Protein AF-A0A353R1K1-F1 (afdb_monomer_lite)

Sequence (73 aa):
LHARVQRQLPEYALTELDIAGQRLTLPQIDAPSGTPVRVRVRARDVAIALARVDGVSIRNQFQARVRHIDTDP

Secondary structure (DSSP, 8-state):
-EEEEEEEEGGGTEEEEEETTEEEEEE--S--TT-EEE----GGG----SSPPPSS-----------------

pLDDT: mean 95.05, std 5.17, range [57.88, 98.5]

Foldseek 3Di:
DKWWFADADVVVQWTWIDDPNFIDIDHHDPDDGGDIDDDDDDPVNDDDDPDDDPPDPPPDDDDDDDPDDDDDD

Structure (mmCIF, N/CA/C/O backbone):
data_AF-A0A353R1K1-F1
#
_entry.id   AF-A0A353R1K1-F1
#
loop_
_atom_site.group_PDB
_atom_site.id
_atom_site.type_symbol
_atom_site.label_atom_id
_atom_site.label_alt_id
_atom_site.label_comp_id
_atom_site.label_asym_id
_atom_site.label_entity_id
_atom_site.label_seq_id
_atom_site.pdbx_PDB_ins_code
_atom_site.Cartn_x
_atom_site.Cartn_y
_atom_site.Cartn_z
_atom_site.occupancy
_atom_site.B_iso_or_equiv
_atom_site.auth_seq_id
_atom_site.auth_comp_id
_atom_site.auth_asym_id
_atom_site.auth_atom_id
_atom_site.pdbx_PDB_model_num
ATOM 1 N N . LEU A 1 1 ? -9.184 -2.685 -0.144 1.00 90.56 1 LEU A N 1
ATOM 2 C CA . LEU A 1 1 ? -8.461 -3.843 0.417 1.00 90.56 1 LEU A CA 1
ATOM 3 C C . LEU A 1 1 ? -8.932 -4.080 1.846 1.00 90.56 1 LEU A C 1
ATOM 5 O O . LEU A 1 1 ? -9.048 -3.108 2.583 1.00 90.56 1 LEU A O 1
ATOM 9 N N . HIS A 1 2 ? -9.259 -5.318 2.219 1.00 95.69 2 HIS A N 1
ATOM 10 C CA . HIS A 1 2 ? -9.571 -5.664 3.610 1.00 95.69 2 HIS A CA 1
ATOM 11 C C . HIS A 1 2 ? -8.286 -6.050 4.331 1.00 95.69 2 HIS A C 1
ATOM 13 O O . HIS A 1 2 ? -7.498 -6.824 3.792 1.00 95.69 2 HIS A O 1
ATOM 19 N N . ALA A 1 3 ? -8.084 -5.491 5.515 1.00 97.44 3 ALA A N 1
ATOM 20 C CA . ALA A 1 3 ? -6.921 -5.749 6.344 1.00 97.44 3 ALA A CA 1
ATOM 21 C C . ALA A 1 3 ? -7.329 -5.776 7.821 1.00 97.44 3 ALA A C 1
ATOM 23 O O . ALA A 1 3 ? -8.449 -5.392 8.176 1.00 97.44 3 ALA A O 1
ATOM 24 N N . ARG A 1 4 ? -6.421 -6.222 8.682 1.00 98.31 4 ARG A N 1
ATOM 25 C CA . ARG A 1 4 ? -6.614 -6.254 10.131 1.00 98.31 4 ARG A CA 1
ATOM 26 C C . ARG A 1 4 ? -5.441 -5.584 10.824 1.00 98.31 4 ARG A C 1
ATOM 28 O O . ARG A 1 4 ? -4.299 -5.845 10.460 1.00 98.31 4 ARG A O 1
ATOM 35 N N . VAL A 1 5 ? -5.711 -4.748 11.821 1.00 98.50 5 VAL A N 1
ATOM 36 C CA . VAL A 1 5 ? -4.652 -4.160 12.649 1.00 98.50 5 VAL A CA 1
ATOM 37 C C . VAL A 1 5 ? -3.908 -5.271 13.378 1.00 98.50 5 VAL A C 1
ATOM 39 O O . VAL A 1 5 ? -4.528 -6.091 14.050 1.00 98.50 5 VAL A O 1
ATOM 42 N N . GLN A 1 6 ? -2.586 -5.293 13.242 1.00 98.12 6 GLN A N 1
ATOM 43 C CA . GLN A 1 6 ? -1.718 -6.237 13.940 1.00 98.12 6 GLN A CA 1
ATOM 44 C C . GLN A 1 6 ? -1.112 -5.588 15.177 1.00 98.12 6 GLN A C 1
ATOM 46 O O . GLN A 1 6 ? -1.314 -6.068 16.292 1.00 98.12 6 GLN A O 1
ATOM 51 N N . ARG A 1 7 ? -0.413 -4.463 15.000 1.00 97.75 7 ARG A N 1
ATOM 52 C CA . ARG A 1 7 ? 0.175 -3.707 16.111 1.00 97.75 7 ARG A CA 1
ATOM 53 C C . ARG A 1 7 ? 0.392 -2.241 15.764 1.00 97.75 7 ARG A C 1
ATOM 55 O O . ARG A 1 7 ? 0.427 -1.867 14.594 1.00 97.75 7 ARG A O 1
ATOM 62 N N . GLN A 1 8 ? 0.582 -1.441 16.803 1.00 97.81 8 GLN A N 1
ATOM 63 C CA . GLN A 1 8 ? 1.052 -0.064 16.695 1.00 97.81 8 GLN A CA 1
ATOM 64 C C . GLN A 1 8 ? 2.583 -0.034 16.796 1.00 97.81 8 GLN A C 1
ATOM 66 O O . GLN A 1 8 ? 3.170 -0.863 17.490 1.00 97.81 8 GLN A O 1
ATOM 71 N N . LEU A 1 9 ? 3.209 0.901 16.083 1.00 96.75 9 LEU A N 1
ATOM 72 C CA . LEU A 1 9 ? 4.650 1.168 16.069 1.00 96.75 9 LEU A CA 1
ATOM 73 C C . LEU A 1 9 ? 4.866 2.639 16.475 1.00 96.75 9 LEU A C 1
ATOM 75 O O . LEU A 1 9 ? 5.067 3.495 15.602 1.00 96.75 9 LEU A O 1
ATOM 79 N N . PRO A 1 10 ? 4.719 2.967 17.772 1.00 95.38 10 PRO A N 1
ATOM 80 C CA . PRO A 1 10 ? 4.722 4.349 18.254 1.00 95.38 10 PRO A CA 1
ATOM 81 C C . PRO A 1 10 ? 6.039 5.078 17.974 1.00 95.38 10 PRO A C 1
ATOM 83 O O . PRO A 1 10 ? 6.030 6.272 17.695 1.00 95.38 10 PRO A O 1
ATOM 86 N N . GLU A 1 11 ? 7.161 4.361 17.963 1.00 97.56 11 GLU A N 1
ATOM 87 C CA . GLU A 1 11 ? 8.491 4.893 17.666 1.00 97.56 11 GLU A CA 1
ATOM 88 C 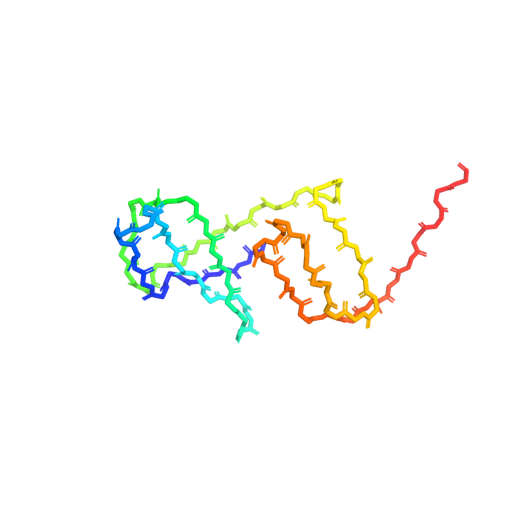C . GLU A 1 11 ? 8.617 5.457 16.239 1.00 97.56 11 GLU A C 1
ATOM 90 O O . GLU A 1 11 ? 9.465 6.310 15.982 1.00 97.56 11 GLU A O 1
ATOM 95 N N . TYR A 1 12 ? 7.746 5.022 15.323 1.00 95.75 12 TYR A N 1
ATOM 96 C CA . TYR A 1 12 ? 7.702 5.480 13.932 1.00 95.75 12 TYR A CA 1
ATOM 97 C C . TYR A 1 12 ? 6.405 6.220 13.580 1.00 95.75 12 TYR A C 1
ATOM 99 O O . TYR A 1 12 ? 6.229 6.610 12.425 1.00 95.75 12 TYR A O 1
ATOM 107 N N . ALA A 1 13 ? 5.489 6.388 14.542 1.00 97.12 13 ALA A N 1
ATOM 108 C CA . ALA A 1 13 ? 4.121 6.848 14.308 1.00 97.12 13 ALA A CA 1
ATOM 109 C C . ALA A 1 13 ? 3.423 6.066 13.174 1.00 97.12 13 ALA A C 1
ATOM 111 O O . ALA A 1 13 ? 2.819 6.652 12.268 1.00 97.12 13 ALA A O 1
ATOM 112 N N . LEU A 1 14 ? 3.511 4.729 13.210 1.00 97.75 14 LEU A N 1
ATOM 113 C CA . LEU A 1 14 ? 2.893 3.840 12.219 1.00 97.75 14 LEU A CA 1
ATOM 114 C C . LEU A 1 14 ? 1.931 2.833 12.857 1.00 97.75 14 LEU A C 1
ATOM 116 O O . LEU A 1 14 ? 2.099 2.411 13.998 1.00 97.75 14 LEU A O 1
ATOM 120 N N . THR A 1 15 ? 0.973 2.364 12.061 1.00 98.31 15 THR A N 1
ATOM 121 C CA . THR A 1 15 ? 0.181 1.163 12.346 1.00 98.31 15 THR A CA 1
ATOM 122 C C . THR A 1 15 ? 0.558 0.068 11.356 1.00 98.31 15 THR A C 1
ATOM 124 O O . THR A 1 15 ? 0.590 0.294 10.142 1.00 98.31 15 THR A O 1
ATOM 127 N N . GLU A 1 16 ? 0.826 -1.132 11.867 1.00 98.06 16 GLU A N 1
ATOM 128 C CA . GLU A 1 16 ? 1.020 -2.334 11.063 1.00 98.06 16 GLU A CA 1
ATOM 129 C C . GLU A 1 16 ? -0.301 -3.089 10.904 1.00 98.06 16 GLU A C 1
ATOM 131 O O . GLU A 1 16 ? -1.011 -3.363 11.875 1.00 98.06 16 GLU A O 1
ATOM 136 N N . LEU A 1 17 ? -0.602 -3.461 9.665 1.00 98.25 17 LEU A N 1
ATOM 137 C CA . LEU A 1 17 ? -1.765 -4.230 9.264 1.00 98.25 17 LEU A CA 1
ATOM 138 C C . LEU A 1 17 ? -1.333 -5.550 8.618 1.00 98.25 17 LEU A C 1
ATOM 140 O O . LEU A 1 17 ? -0.341 -5.601 7.889 1.00 98.25 17 LEU A O 1
ATOM 144 N N . ASP A 1 18 ? -2.136 -6.588 8.820 1.00 97.69 18 ASP A N 1
ATOM 145 C CA . ASP A 1 18 ? -2.115 -7.796 8.000 1.00 97.69 18 ASP A CA 1
ATOM 146 C C . ASP A 1 18 ? -3.127 -7.670 6.863 1.00 97.69 18 ASP A C 1
ATOM 148 O O . ASP A 1 18 ? -4.295 -7.329 7.075 1.00 97.69 18 ASP A O 1
ATOM 152 N N . ILE A 1 19 ? -2.663 -7.954 5.653 1.00 95.56 19 ILE A N 1
ATOM 153 C CA . ILE A 1 19 ? -3.458 -8.010 4.438 1.00 95.56 19 ILE A CA 1
ATOM 154 C C . ILE A 1 19 ? -3.122 -9.299 3.693 1.00 95.56 19 ILE A C 1
ATOM 156 O O . ILE A 1 19 ? -2.064 -9.422 3.081 1.00 95.56 19 ILE A O 1
ATOM 160 N N . ALA A 1 20 ? -4.040 -10.265 3.732 1.00 93.56 20 ALA A N 1
ATOM 161 C CA . ALA A 1 20 ? -3.868 -11.565 3.080 1.00 93.56 20 ALA A CA 1
ATOM 162 C C . ALA A 1 20 ? -2.529 -12.255 3.436 1.00 93.56 20 ALA A C 1
ATOM 164 O O . ALA A 1 20 ? -1.862 -12.802 2.558 1.00 93.56 20 ALA A O 1
ATOM 165 N N . GLY A 1 21 ? -2.115 -12.194 4.709 1.00 95.44 21 GLY A N 1
ATOM 166 C CA . GLY A 1 21 ? -0.853 -12.770 5.188 1.00 95.44 21 GLY A CA 1
ATOM 167 C C . GLY A 1 21 ? 0.390 -11.919 4.907 1.00 95.44 21 GLY A C 1
ATOM 168 O O . GLY A 1 21 ? 1.503 -12.350 5.202 1.00 95.44 21 GLY A O 1
ATOM 169 N N . GLN A 1 22 ? 0.234 -10.732 4.314 1.00 96.31 22 GLN A N 1
ATOM 170 C CA . GLN A 1 22 ? 1.323 -9.800 4.038 1.00 96.31 22 GLN A CA 1
ATOM 171 C C . GLN A 1 22 ? 1.241 -8.566 4.933 1.00 96.31 22 GLN A C 1
ATOM 173 O O . GLN A 1 22 ? 0.167 -8.114 5.323 1.00 96.31 22 GLN A O 1
ATOM 178 N N . ARG A 1 23 ? 2.404 -7.979 5.217 1.00 96.25 23 ARG A N 1
ATOM 179 C CA . ARG A 1 23 ? 2.527 -6.800 6.072 1.00 96.25 23 ARG A CA 1
ATOM 180 C C . ARG A 1 23 ? 2.316 -5.512 5.282 1.00 96.25 23 ARG A C 1
ATOM 182 O O . ARG A 1 23 ? 3.031 -5.248 4.319 1.00 96.25 23 ARG A O 1
ATOM 189 N N . LEU A 1 24 ? 1.401 -4.676 5.755 1.00 96.56 24 LEU A N 1
ATOM 190 C CA . LEU A 1 24 ? 1.179 -3.308 5.290 1.00 96.56 24 LEU A CA 1
ATOM 191 C C . LEU A 1 24 ? 1.418 -2.342 6.454 1.00 96.56 24 LEU A C 1
ATOM 193 O O . LEU A 1 24 ? 0.963 -2.586 7.563 1.00 96.56 24 LEU A O 1
ATOM 197 N N . THR A 1 25 ? 2.078 -1.218 6.205 1.00 97.19 25 THR A N 1
ATOM 198 C CA . THR A 1 25 ? 2.242 -0.145 7.196 1.00 97.19 25 THR A CA 1
ATOM 199 C C . THR A 1 25 ? 1.657 1.162 6.680 1.00 97.19 25 THR A C 1
ATOM 201 O O . THR A 1 25 ? 1.808 1.505 5.503 1.00 97.19 25 THR A O 1
ATOM 204 N N . LEU A 1 26 ? 0.994 1.903 7.563 1.00 96.25 26 LEU A N 1
ATOM 205 C CA . LEU A 1 26 ? 0.408 3.213 7.280 1.00 96.25 26 LEU A CA 1
ATOM 206 C C . LEU A 1 26 ? 0.663 4.186 8.445 1.00 96.25 26 LEU A C 1
ATOM 208 O O . LEU A 1 26 ? 1.048 3.720 9.519 1.00 96.25 26 LEU A O 1
ATOM 212 N N . PRO A 1 27 ? 0.510 5.511 8.248 1.00 96.81 27 PRO A N 1
ATOM 213 C CA . PRO A 1 27 ? 0.580 6.476 9.348 1.00 96.81 27 PRO A CA 1
ATOM 214 C C . PRO A 1 27 ? -0.370 6.088 10.475 1.00 96.81 27 PRO A C 1
ATOM 216 O O . PRO A 1 27 ? -1.468 5.625 10.188 1.00 96.81 27 PRO A O 1
ATOM 219 N N . GLN A 1 28 ? 0.045 6.265 11.725 1.00 97.38 28 GLN A N 1
ATOM 220 C CA . GLN A 1 28 ? -0.700 5.782 12.883 1.00 97.38 28 GLN A CA 1
ATOM 221 C C . GLN A 1 28 ? -2.186 6.161 12.831 1.00 97.38 28 GLN A C 1
ATOM 223 O O . GLN A 1 28 ? -2.543 7.320 12.614 1.00 97.38 28 GLN A O 1
ATOM 228 N N . ILE A 1 29 ? -3.040 5.165 13.060 1.00 97.12 29 ILE A N 1
ATOM 229 C CA . ILE A 1 29 ? -4.482 5.330 13.239 1.00 97.12 29 ILE A CA 1
ATOM 230 C C . ILE A 1 29 ? -4.882 4.903 14.646 1.00 97.12 29 ILE A C 1
ATOM 232 O O . ILE A 1 29 ? -4.288 3.990 15.226 1.00 97.12 29 ILE A O 1
ATOM 236 N N . ASP A 1 30 ? -5.928 5.536 15.164 1.00 96.25 30 ASP A N 1
ATOM 237 C CA . ASP A 1 30 ? -6.538 5.150 16.430 1.00 96.25 30 ASP A CA 1
ATOM 238 C C . ASP A 1 30 ? -7.447 3.931 16.226 1.00 96.25 30 ASP A C 1
ATOM 240 O O . ASP A 1 30 ? -8.643 4.035 15.954 1.00 96.25 30 ASP A O 1
ATOM 244 N N . ALA A 1 31 ? -6.827 2.752 16.234 1.00 96.31 31 ALA A N 1
ATOM 245 C CA . ALA A 1 31 ? -7.511 1.474 16.129 1.00 96.31 31 ALA A CA 1
ATOM 246 C C . ALA A 1 31 ? -6.749 0.400 16.926 1.00 96.31 31 ALA A C 1
ATOM 248 O O . ALA A 1 31 ? -5.535 0.246 16.744 1.00 96.31 31 ALA A O 1
ATOM 249 N N . PRO A 1 32 ? -7.424 -0.378 17.790 1.00 96.38 32 PRO A N 1
ATOM 250 C CA . PRO A 1 32 ? -6.772 -1.450 18.533 1.00 96.38 32 PRO A CA 1
ATOM 251 C C . PRO A 1 32 ? -6.390 -2.625 17.621 1.00 96.38 32 PRO A C 1
ATOM 253 O O . PRO A 1 32 ? -6.929 -2.789 16.522 1.00 96.38 32 PRO A O 1
ATOM 256 N N . SER A 1 33 ? -5.475 -3.478 18.092 1.00 97.12 33 SER A N 1
ATOM 257 C CA . SER A 1 33 ? -5.140 -4.739 17.415 1.00 97.12 33 SER A CA 1
ATOM 258 C C . SER A 1 33 ? -6.387 -5.605 17.207 1.00 97.12 33 SER A C 1
ATOM 260 O O . SER A 1 33 ? -7.323 -5.581 18.003 1.00 97.12 33 SER A O 1
ATOM 262 N N . GLY A 1 34 ? -6.432 -6.340 16.099 1.00 97.69 34 GLY A N 1
ATOM 263 C CA . GLY A 1 34 ? -7.582 -7.146 15.697 1.00 97.69 34 GLY A CA 1
ATOM 264 C C . GLY A 1 34 ? -8.667 -6.377 14.938 1.00 97.69 34 GLY A C 1
ATOM 265 O O . GLY A 1 34 ? -9.496 -7.009 14.277 1.00 97.69 34 GLY A O 1
ATOM 266 N N . THR A 1 35 ? -8.642 -5.040 14.952 1.00 98.25 35 THR A N 1
ATOM 26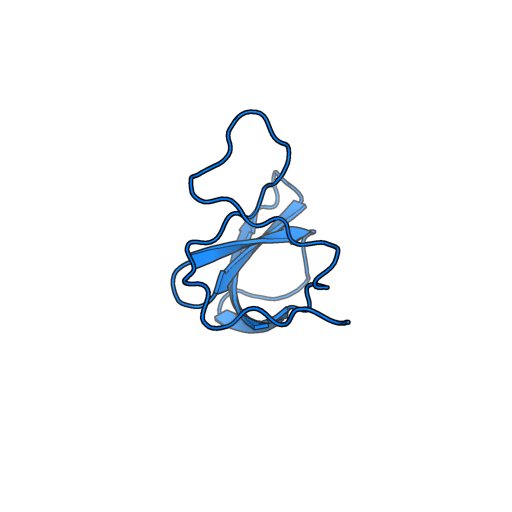7 C CA . THR A 1 35 ? -9.659 -4.216 14.282 1.00 98.25 35 THR A CA 1
ATOM 268 C C . THR A 1 35 ? -9.640 -4.440 12.768 1.00 98.25 35 THR A C 1
ATOM 270 O O . THR A 1 35 ? -8.580 -4.297 12.144 1.00 98.25 35 THR A O 1
ATOM 273 N N . PRO A 1 36 ? -10.782 -4.780 12.139 1.00 97.81 36 PRO A N 1
ATOM 274 C CA . PRO A 1 36 ? -10.879 -4.850 10.691 1.00 97.81 36 PRO A CA 1
ATOM 275 C C . PRO A 1 36 ? -10.888 -3.440 10.098 1.00 97.81 36 PRO A C 1
ATOM 277 O O . PRO A 1 36 ? -11.639 -2.570 10.531 1.00 97.81 36 PRO A O 1
ATOM 280 N N . VAL A 1 37 ? -10.082 -3.223 9.064 1.00 97.12 37 VAL A N 1
ATOM 281 C CA . VAL A 1 37 ? -9.978 -1.931 8.382 1.00 97.12 37 VAL A CA 1
ATOM 282 C C . VAL A 1 37 ? -10.078 -2.103 6.870 1.00 97.12 37 VAL A C 1
ATOM 284 O O . VAL A 1 37 ? -9.695 -3.129 6.297 1.00 97.12 37 VAL A O 1
ATOM 287 N N . ARG A 1 38 ? -10.600 -1.074 6.196 1.00 96.69 38 ARG A N 1
ATOM 288 C CA . ARG A 1 38 ? -10.646 -1.002 4.733 1.00 96.69 38 ARG A CA 1
ATOM 289 C C . ARG A 1 38 ? -9.594 -0.010 4.250 1.00 96.69 38 ARG A C 1
ATOM 291 O O . ARG A 1 38 ? -9.750 1.195 4.401 1.00 96.69 38 ARG A O 1
ATOM 298 N N . VAL A 1 39 ? -8.553 -0.519 3.603 1.00 94.81 39 VAL A N 1
ATOM 299 C CA . VAL A 1 39 ? -7.498 0.301 2.999 1.00 94.81 39 VAL A CA 1
ATOM 300 C C . VAL A 1 39 ? -7.847 0.601 1.546 1.00 94.81 39 VAL A C 1
ATOM 302 O O . VAL A 1 39 ? -8.250 -0.294 0.793 1.00 94.81 39 VAL A O 1
ATOM 305 N N . ARG A 1 40 ? -7.672 1.856 1.133 1.00 95.44 40 ARG A N 1
ATOM 306 C CA . ARG A 1 40 ? -7.848 2.299 -0.251 1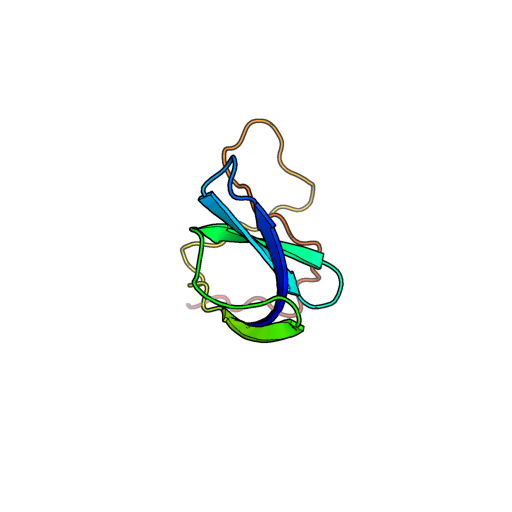.00 95.44 40 ARG A CA 1
ATOM 307 C C . ARG A 1 40 ? -6.517 2.798 -0.797 1.00 95.44 40 ARG A C 1
ATOM 309 O O . ARG A 1 40 ? -5.954 3.743 -0.261 1.00 95.44 40 ARG A O 1
ATOM 316 N N . VAL A 1 41 ? -6.062 2.177 -1.878 1.00 92.50 41 VAL A N 1
ATOM 317 C CA . VAL A 1 41 ? -4.865 2.568 -2.629 1.00 92.50 41 VAL A CA 1
ATOM 318 C C . VAL A 1 41 ? -5.321 2.882 -4.047 1.00 92.50 41 VAL A C 1
ATOM 320 O O . VAL A 1 41 ? -6.134 2.139 -4.602 1.00 92.50 41 VAL A O 1
ATOM 323 N N . ARG A 1 42 ? -4.885 4.009 -4.610 1.00 94.44 42 ARG A N 1
ATOM 324 C CA . ARG A 1 42 ? -5.236 4.377 -5.987 1.00 94.44 42 ARG A CA 1
ATOM 325 C C . ARG A 1 42 ? -4.257 3.705 -6.942 1.00 94.44 42 ARG A C 1
ATOM 327 O O . ARG A 1 42 ? -3.074 3.648 -6.637 1.00 94.44 42 ARG A O 1
ATOM 334 N N . ALA A 1 43 ? -4.733 3.267 -8.107 1.00 93.00 43 ALA A N 1
ATOM 335 C CA . ALA A 1 43 ? -3.893 2.588 -9.100 1.00 93.00 43 ALA A CA 1
ATOM 336 C C . ALA A 1 43 ? -2.653 3.412 -9.498 1.00 93.00 43 ALA A C 1
ATOM 338 O O . ALA A 1 43 ? -1.560 2.872 -9.578 1.00 93.00 43 ALA A O 1
ATOM 339 N N . ARG A 1 44 ? -2.802 4.736 -9.639 1.00 94.81 44 ARG A N 1
ATOM 340 C CA . ARG A 1 44 ? -1.697 5.658 -9.962 1.00 94.81 44 ARG A CA 1
ATOM 341 C C . ARG A 1 44 ? -0.600 5.766 -8.894 1.00 94.81 44 ARG A C 1
ATOM 343 O O . ARG A 1 44 ? 0.475 6.263 -9.195 1.00 94.81 44 ARG A O 1
ATOM 350 N N . ASP A 1 45 ? -0.885 5.337 -7.665 1.00 94.88 45 ASP A N 1
ATOM 351 C CA . ASP A 1 45 ? 0.062 5.361 -6.544 1.00 94.88 45 ASP A CA 1
ATOM 352 C C . ASP A 1 45 ? 0.747 3.984 -6.366 1.00 94.88 45 ASP A C 1
ATOM 354 O O . ASP A 1 45 ? 1.413 3.741 -5.359 1.00 94.88 45 ASP A O 1
ATOM 358 N N . VAL A 1 46 ? 0.554 3.056 -7.314 1.00 94.69 46 VAL A N 1
ATOM 359 C CA . VAL A 1 46 ? 1.112 1.698 -7.294 1.00 94.69 46 VAL A CA 1
ATOM 360 C C . VAL A 1 46 ? 2.091 1.528 -8.450 1.00 94.69 46 VAL A C 1
ATOM 362 O O . VAL A 1 46 ? 1.715 1.624 -9.614 1.00 94.69 46 VAL A O 1
ATOM 365 N N . ALA A 1 47 ? 3.340 1.206 -8.120 1.00 95.56 47 ALA A N 1
ATOM 366 C CA . ALA A 1 47 ? 4.316 0.706 -9.081 1.00 95.56 47 ALA A CA 1
ATOM 367 C C . ALA A 1 47 ? 4.304 -0.831 -9.088 1.00 95.56 47 ALA A C 1
ATOM 369 O O . ALA A 1 47 ? 4.148 -1.460 -8.039 1.00 95.56 47 ALA A O 1
ATOM 370 N N . ILE A 1 48 ? 4.492 -1.432 -10.264 1.00 95.88 48 ILE A N 1
ATOM 371 C CA . ILE A 1 48 ? 4.627 -2.883 -10.437 1.00 95.88 48 ILE A CA 1
ATOM 372 C C . ILE A 1 48 ? 6.063 -3.174 -10.866 1.00 95.88 48 ILE A C 1
ATOM 374 O O . ILE A 1 48 ? 6.578 -2.544 -11.786 1.00 95.88 48 ILE A O 1
ATOM 378 N N . ALA A 1 49 ? 6.698 -4.141 -10.211 1.00 96.44 49 ALA A N 1
ATOM 379 C CA . ALA A 1 49 ? 8.032 -4.621 -10.548 1.00 96.44 49 ALA A CA 1
ATOM 380 C C . ALA A 1 49 ? 8.050 -6.154 -10.535 1.00 96.44 49 ALA A C 1
ATOM 382 O O . ALA A 1 49 ? 7.308 -6.783 -9.781 1.00 96.44 49 ALA A O 1
ATOM 383 N N . LEU A 1 50 ? 8.899 -6.758 -11.373 1.00 96.56 50 LEU A N 1
ATOM 384 C CA . LEU A 1 50 ? 9.053 -8.219 -11.455 1.00 96.56 50 LEU A CA 1
ATOM 385 C C . LEU A 1 50 ? 9.863 -8.806 -10.290 1.00 96.56 50 LEU A C 1
ATOM 387 O O . LEU A 1 50 ? 9.814 -10.007 -10.043 1.00 96.56 50 LEU A O 1
ATOM 391 N N . ALA A 1 51 ? 10.606 -7.961 -9.579 1.00 94.69 51 ALA A N 1
ATOM 392 C CA . ALA A 1 51 ? 11.412 -8.321 -8.425 1.00 94.69 51 ALA A CA 1
ATOM 393 C C . ALA A 1 51 ? 11.276 -7.250 -7.337 1.00 94.69 51 ALA A C 1
ATOM 395 O O . ALA A 1 51 ? 10.763 -6.155 -7.583 1.00 94.69 51 ALA A O 1
AT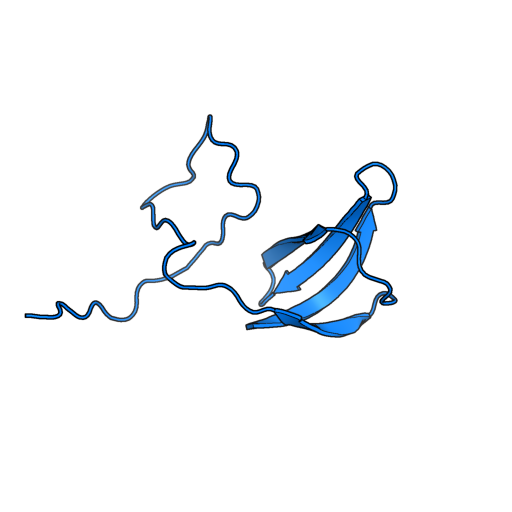OM 396 N N . ARG A 1 52 ? 11.750 -7.573 -6.129 1.00 93.19 52 ARG A N 1
ATOM 397 C CA . ARG A 1 52 ? 11.895 -6.591 -5.050 1.00 93.19 52 ARG A CA 1
ATOM 398 C C . ARG A 1 52 ? 12.765 -5.434 -5.545 1.00 93.19 52 ARG A C 1
ATOM 400 O O . ARG A 1 52 ? 13.802 -5.676 -6.156 1.00 93.19 52 ARG A O 1
ATOM 407 N N . VAL A 1 53 ? 12.337 -4.204 -5.274 1.00 96.06 53 VAL A N 1
ATOM 408 C CA . VAL A 1 53 ? 13.104 -3.009 -5.634 1.00 96.06 53 VAL A CA 1
ATOM 409 C C . VAL A 1 53 ? 13.806 -2.481 -4.392 1.00 96.06 53 VAL A C 1
ATOM 411 O O . VAL A 1 53 ? 13.155 -2.147 -3.394 1.00 96.06 53 VAL A O 1
ATOM 414 N N . ASP A 1 54 ? 15.128 -2.403 -4.481 1.00 94.56 54 ASP A N 1
ATOM 415 C CA . ASP A 1 54 ? 15.998 -1.818 -3.466 1.00 94.56 54 ASP A CA 1
ATOM 416 C C . ASP A 1 54 ? 16.331 -0.358 -3.806 1.00 94.56 54 ASP A C 1
ATOM 418 O O . ASP A 1 54 ? 16.133 0.101 -4.931 1.00 94.56 54 ASP A O 1
ATOM 422 N N . GLY A 1 55 ? 16.810 0.403 -2.817 1.00 95.31 55 GLY A N 1
ATOM 423 C CA . GLY A 1 55 ? 17.211 1.804 -3.016 1.00 95.31 55 GLY A CA 1
ATOM 424 C C . GLY A 1 55 ? 16.056 2.787 -3.253 1.00 95.31 55 GLY A C 1
ATOM 425 O O . GLY A 1 55 ? 16.297 3.930 -3.629 1.00 95.31 55 GLY A O 1
ATOM 426 N N . VAL A 1 56 ? 14.807 2.372 -3.017 1.00 95.06 56 VAL A N 1
ATOM 427 C CA . VAL A 1 56 ? 13.609 3.218 -3.141 1.00 95.06 56 VAL A CA 1
ATOM 428 C C . VAL A 1 56 ? 12.931 3.436 -1.792 1.00 95.06 56 VAL A C 1
ATOM 430 O O . VAL A 1 56 ? 12.994 2.597 -0.896 1.00 95.06 56 VAL A O 1
ATOM 433 N N . SER A 1 57 ? 12.203 4.544 -1.658 1.00 93.88 57 SER A N 1
ATOM 434 C CA . SER A 1 57 ? 11.425 4.869 -0.454 1.00 93.88 57 SER A CA 1
ATOM 435 C C . SER A 1 57 ? 10.054 4.171 -0.386 1.00 93.88 57 SER A C 1
ATOM 437 O O . SER A 1 57 ? 9.260 4.441 0.519 1.00 93.88 57 SER A O 1
ATOM 439 N N . ILE A 1 58 ? 9.756 3.253 -1.317 1.00 94.31 58 ILE A N 1
ATOM 440 C CA . ILE A 1 58 ? 8.513 2.471 -1.324 1.00 94.31 58 ILE A CA 1
ATOM 441 C C . ILE A 1 58 ? 8.540 1.471 -0.165 1.00 94.31 58 ILE A C 1
ATOM 443 O O . ILE A 1 58 ? 9.163 0.409 -0.227 1.00 94.31 58 ILE A O 1
ATOM 447 N N . ARG A 1 59 ? 7.816 1.822 0.898 1.00 92.94 59 ARG A N 1
ATOM 448 C CA . ARG A 1 59 ? 7.749 1.050 2.145 1.00 92.94 59 ARG A CA 1
ATOM 449 C C . ARG A 1 59 ? 6.975 -0.258 2.005 1.00 92.94 59 ARG A C 1
ATOM 451 O O . ARG A 1 59 ? 7.376 -1.281 2.549 1.00 92.94 59 ARG A O 1
ATOM 458 N N . ASN A 1 60 ? 5.854 -0.210 1.293 1.00 95.12 60 ASN A N 1
ATOM 459 C CA . ASN A 1 60 ? 4.937 -1.334 1.164 1.00 95.12 60 ASN A CA 1
ATOM 460 C C . ASN A 1 60 ? 5.144 -1.997 -0.198 1.00 95.12 60 ASN A C 1
ATOM 462 O O . ASN A 1 60 ? 4.770 -1.433 -1.222 1.00 95.12 60 ASN A O 1
ATOM 466 N N . GLN A 1 61 ? 5.751 -3.182 -0.194 1.00 95.38 61 GLN A N 1
ATOM 467 C CA . GLN A 1 61 ? 5.986 -3.991 -1.388 1.00 95.38 61 GLN A CA 1
ATOM 468 C C . GLN A 1 61 ? 5.334 -5.356 -1.173 1.00 95.38 61 GLN A C 1
ATOM 470 O O . GLN A 1 61 ? 5.730 -6.094 -0.270 1.00 95.38 61 GLN A O 1
ATOM 475 N N . PHE A 1 62 ? 4.322 -5.666 -1.982 1.00 94.25 62 PHE A N 1
ATOM 476 C CA . PHE A 1 62 ? 3.533 -6.891 -1.871 1.00 94.25 62 PHE A CA 1
ATOM 477 C C . PHE A 1 62 ? 3.888 -7.866 -2.983 1.00 94.25 62 PHE A C 1
ATOM 479 O O . PHE A 1 62 ? 3.998 -7.479 -4.145 1.00 94.25 62 PHE A O 1
ATOM 486 N N . GLN A 1 63 ? 3.989 -9.143 -2.632 1.00 95.00 63 GLN A N 1
ATOM 487 C CA . GLN A 1 63 ? 3.978 -10.219 -3.608 1.00 95.00 63 GLN A CA 1
ATOM 488 C C . GLN A 1 63 ? 2.565 -10.367 -4.165 1.00 95.00 63 GLN A C 1
ATOM 490 O O . GLN A 1 63 ? 1.585 -10.467 -3.421 1.00 95.00 63 GLN A O 1
ATOM 495 N N . ALA A 1 64 ? 2.457 -10.368 -5.487 1.00 93.81 64 ALA A N 1
ATOM 496 C CA . ALA A 1 64 ? 1.191 -10.483 -6.187 1.00 93.81 64 ALA A CA 1
ATOM 497 C C . ALA A 1 64 ? 1.385 -11.186 -7.531 1.00 93.81 64 ALA A C 1
ATOM 499 O O . ALA A 1 64 ? 2.494 -11.312 -8.044 1.00 93.81 64 ALA A O 1
ATOM 500 N N . ARG A 1 65 ? 0.274 -11.635 -8.116 1.00 95.44 65 ARG A N 1
ATOM 501 C CA . ARG A 1 65 ? 0.233 -12.175 -9.474 1.00 95.44 65 ARG A CA 1
ATOM 502 C C . ARG A 1 65 ? -0.653 -11.277 -10.323 1.00 95.44 65 ARG A C 1
ATOM 504 O O . ARG A 1 65 ? -1.820 -11.089 -9.980 1.00 95.44 65 ARG A O 1
ATOM 511 N N . VAL A 1 66 ? -0.116 -10.771 -11.431 1.00 95.50 66 VAL A N 1
ATOM 512 C CA . VAL A 1 66 ? -0.915 -10.069 -12.443 1.00 95.50 66 VAL A CA 1
ATOM 513 C C . VAL A 1 66 ? -1.934 -11.056 -13.011 1.00 95.50 66 VAL A C 1
ATOM 515 O O . VAL A 1 66 ? -1.576 -12.157 -13.427 1.00 95.50 66 VAL A O 1
ATOM 518 N N . ARG A 1 67 ? -3.216 -10.693 -12.952 1.00 96.81 67 ARG A N 1
ATOM 519 C CA . ARG A 1 67 ? -4.317 -11.522 -13.468 1.00 96.81 67 ARG A CA 1
ATOM 520 C C . ARG A 1 67 ? -4.753 -11.109 -14.861 1.00 96.81 67 ARG A C 1
ATOM 522 O O . ARG A 1 67 ? -5.153 -11.969 -15.631 1.00 96.81 67 ARG A O 1
ATOM 529 N N . HIS A 1 68 ? -4.682 -9.816 -15.143 1.00 96.06 68 HIS A N 1
ATOM 530 C CA . HIS A 1 68 ? -5.143 -9.214 -16.380 1.00 96.06 68 HIS A CA 1
ATOM 531 C C . HIS A 1 68 ? -4.423 -7.883 -16.590 1.00 96.06 68 HIS A C 1
ATOM 533 O O . HIS A 1 68 ? -4.001 -7.258 -15.613 1.00 96.06 68 HIS A O 1
ATOM 539 N N . ILE A 1 69 ? -4.278 -7.478 -17.847 1.00 94.94 69 ILE A N 1
ATOM 540 C CA . ILE A 1 69 ? -3.770 -6.167 -18.242 1.00 94.94 69 ILE A CA 1
ATOM 541 C C . ILE A 1 69 ? -4.732 -5.645 -19.300 1.00 94.94 69 ILE A C 1
ATOM 543 O O . ILE A 1 69 ? -4.870 -6.253 -20.359 1.00 94.94 69 ILE A O 1
ATOM 547 N N . ASP A 1 70 ? -5.383 -4.528 -18.997 1.00 93.75 70 ASP A N 1
ATOM 548 C CA . ASP A 1 70 ? -6.161 -3.776 -19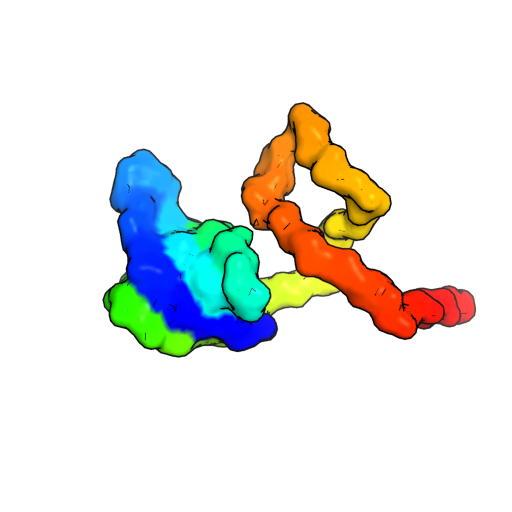.969 1.00 93.75 70 ASP A CA 1
ATOM 549 C C . ASP A 1 70 ? -5.248 -2.751 -20.631 1.00 93.75 70 ASP A C 1
ATOM 551 O O . ASP A 1 70 ? -4.598 -1.947 -19.958 1.00 93.75 70 ASP A O 1
ATOM 555 N N . THR A 1 71 ? -5.197 -2.777 -21.954 1.00 88.75 71 THR A N 1
ATOM 556 C CA . THR A 1 71 ? -4.703 -1.651 -22.740 1.00 88.75 71 THR A CA 1
ATOM 557 C C . THR A 1 71 ? -5.910 -0.803 -23.102 1.00 88.75 71 THR A C 1
ATOM 559 O O . THR A 1 71 ? -6.705 -1.215 -23.948 1.00 88.75 71 THR A O 1
ATOM 562 N N . ASP A 1 72 ? -6.073 0.338 -22.432 1.00 78.00 72 ASP A N 1
ATOM 563 C CA . ASP A 1 72 ? -6.957 1.394 -22.938 1.00 78.00 72 ASP A CA 1
ATOM 564 C C . ASP A 1 72 ? -6.441 1.786 -24.344 1.00 78.00 72 ASP A C 1
ATOM 566 O O . AS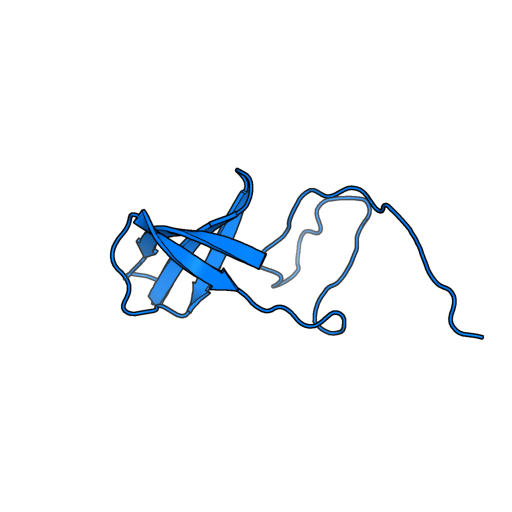P A 1 72 ? -5.215 1.867 -24.510 1.00 78.00 72 ASP A O 1
ATOM 570 N N . PRO A 1 73 ? -7.309 1.925 -25.362 1.00 57.88 73 PRO A N 1
ATOM 571 C CA . PRO A 1 73 ? -6.900 2.316 -26.710 1.00 57.88 73 PRO A CA 1
ATOM 572 C C . PRO A 1 73 ? -6.345 3.745 -26.792 1.00 57.88 73 PRO A C 1
ATOM 574 O O . PRO A 1 73 ? -6.731 4.604 -25.966 1.00 57.88 73 PRO A O 1
#

Radius of gyration: 14.21 Å; chains: 1; bounding box: 28×20×45 Å